Protein AF-A0A7V9JCH0-F1 (afdb_monomer_lite)

Secondary structure (DSSP, 8-state):
---HHHHHHHHHTTT---SS--S-EEEEEE-TT--EEEEEGGGTEEEEE-------

Foldseek 3Di:
DQPPVNVCCVVCVVVPPPPDDAPAFDDWDADPQRWIWTCRVVVRDIDIDHPPPDDD

Sequence (56 aa):
HLDGWRLMLLYAVPLLSGGGQFQFAHCIAVDSASNIYVADSGNDRIQKLAPVGRLE

pLDDT: mean 74.7, std 14.39, range [41.16, 92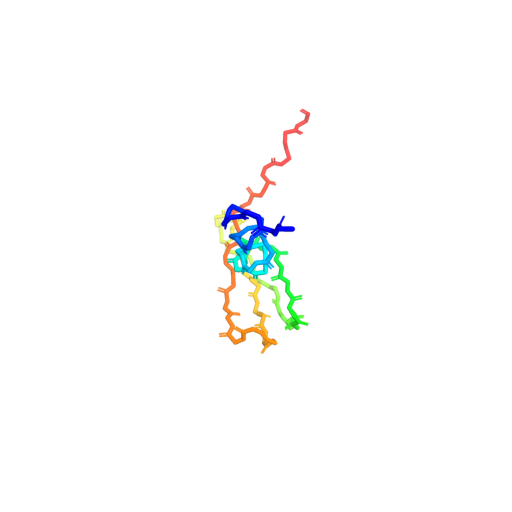.62]

Structure (mmCIF, N/CA/C/O backbone):
data_AF-A0A7V9JCH0-F1
#
_entry.id   AF-A0A7V9JCH0-F1
#
loop_
_atom_site.group_PDB
_atom_site.id
_atom_site.type_symbol
_atom_site.label_atom_id
_atom_site.label_alt_id
_atom_site.label_comp_id
_atom_site.label_asym_id
_atom_site.label_entity_id
_atom_site.label_seq_id
_atom_site.pdbx_PDB_ins_code
_atom_site.Cartn_x
_atom_site.Cartn_y
_atom_site.Cartn_z
_atom_site.occupancy
_atom_site.B_iso_or_equiv
_atom_site.auth_seq_id
_atom_site.auth_comp_id
_atom_site.auth_asym_id
_atom_site.auth_atom_id
_atom_site.pdbx_PDB_model_num
ATOM 1 N N . HIS A 1 1 ? 36.748 -0.769 5.664 1.00 58.53 1 HIS A N 1
ATOM 2 C CA . HIS A 1 1 ? 36.126 -2.094 5.824 1.00 58.53 1 HIS A CA 1
ATOM 3 C C . HIS A 1 1 ? 34.660 -1.837 6.147 1.00 58.53 1 HIS A C 1
ATOM 5 O O . HIS A 1 1 ? 34.403 -1.141 7.117 1.00 58.53 1 HIS A O 1
ATOM 11 N N . LEU A 1 2 ? 33.724 -2.207 5.267 1.00 56.31 2 LEU A N 1
ATOM 12 C CA . LEU A 1 2 ? 32.297 -2.167 5.597 1.00 56.31 2 LEU A CA 1
ATOM 13 C C . LEU A 1 2 ? 31.973 -3.529 6.191 1.00 56.31 2 LEU A C 1
ATOM 15 O O . LEU A 1 2 ? 32.104 -4.543 5.510 1.00 56.31 2 LEU A O 1
ATOM 19 N N . ASP A 1 3 ? 31.641 -3.562 7.468 1.00 75.56 3 ASP A N 1
ATOM 20 C CA . ASP A 1 3 ? 31.367 -4.818 8.155 1.00 75.56 3 ASP A CA 1
ATOM 21 C C . ASP A 1 3 ? 29.975 -5.306 7.740 1.00 75.56 3 ASP A C 1
ATOM 23 O O . ASP A 1 3 ? 29.112 -4.503 7.382 1.00 75.56 3 ASP A O 1
ATOM 27 N N . GLY A 1 4 ? 29.759 -6.623 7.724 1.00 69.25 4 GLY A N 1
ATOM 28 C CA . GLY A 1 4 ? 28.617 -7.250 7.040 1.00 69.25 4 GLY A CA 1
ATOM 29 C C . GLY A 1 4 ? 27.235 -6.693 7.411 1.00 69.25 4 GLY A C 1
ATOM 30 O O . GLY A 1 4 ? 26.334 -6.677 6.576 1.00 69.25 4 GLY A O 1
ATOM 31 N N . TRP A 1 5 ? 27.078 -6.133 8.613 1.00 68.81 5 TRP A N 1
ATOM 32 C CA . TRP A 1 5 ? 25.854 -5.451 9.049 1.0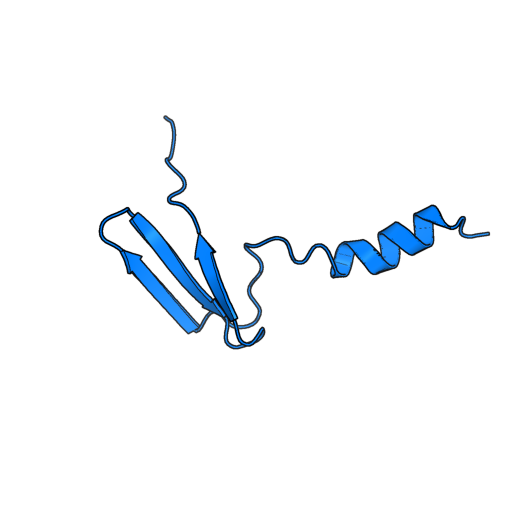0 68.81 5 TRP A CA 1
ATOM 33 C C . TRP A 1 5 ? 25.568 -4.152 8.273 1.00 68.81 5 TRP A C 1
ATOM 35 O O . TRP A 1 5 ? 24.414 -3.799 8.042 1.00 68.81 5 TRP A O 1
ATOM 45 N N . ARG A 1 6 ? 26.608 -3.445 7.825 1.00 71.06 6 ARG A N 1
ATOM 46 C CA . ARG A 1 6 ? 26.504 -2.183 7.086 1.00 71.06 6 ARG A CA 1
ATOM 47 C C . ARG A 1 6 ? 26.109 -2.400 5.625 1.00 71.06 6 ARG A C 1
ATOM 49 O O . ARG A 1 6 ? 25.419 -1.556 5.064 1.00 71.06 6 ARG A O 1
ATOM 56 N N . LEU A 1 7 ? 26.461 -3.552 5.045 1.00 69.19 7 LEU A N 1
ATOM 57 C CA . LEU A 1 7 ? 25.888 -4.021 3.775 1.00 69.19 7 LEU A CA 1
ATOM 58 C C . LEU A 1 7 ? 24.425 -4.431 3.969 1.00 69.19 7 LEU A C 1
ATOM 60 O O . LEU A 1 7 ? 23.578 -4.056 3.166 1.00 69.19 7 LEU A O 1
ATOM 64 N N . MET A 1 8 ? 24.107 -5.108 5.076 1.00 71.00 8 MET A N 1
ATOM 65 C CA . MET A 1 8 ? 22.72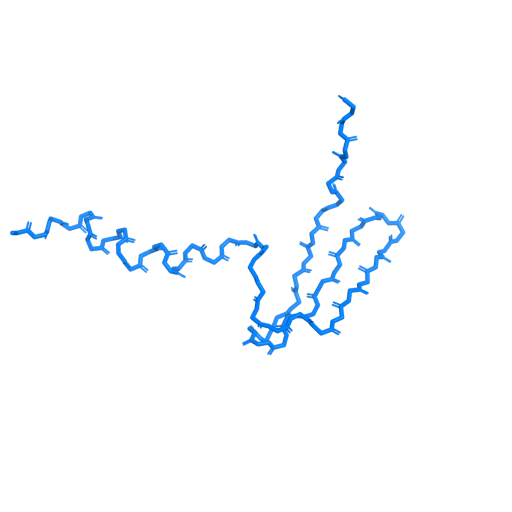7 -5.470 5.397 1.00 71.00 8 MET A CA 1
ATOM 66 C C . MET A 1 8 ? 21.827 -4.232 5.452 1.00 71.00 8 MET A C 1
ATOM 68 O O . MET A 1 8 ? 20.801 -4.220 4.797 1.00 71.00 8 MET A O 1
ATOM 72 N N . LEU A 1 9 ? 22.224 -3.153 6.132 1.00 69.75 9 LEU A N 1
ATOM 73 C CA . LEU A 1 9 ? 21.434 -1.914 6.165 1.00 69.75 9 LEU A CA 1
ATOM 74 C C . LEU A 1 9 ? 21.373 -1.200 4.805 1.00 69.75 9 LEU A C 1
ATOM 76 O O . LEU A 1 9 ? 20.317 -0.705 4.428 1.00 69.75 9 LEU A O 1
ATOM 80 N N . LEU A 1 10 ? 22.467 -1.167 4.043 1.00 65.56 10 LEU A N 1
ATOM 81 C CA . LEU A 1 10 ? 22.510 -0.460 2.760 1.00 65.56 10 LEU A CA 1
ATOM 82 C C . LEU A 1 10 ? 21.621 -1.115 1.684 1.00 65.56 10 LEU A C 1
ATOM 84 O O . LEU A 1 10 ? 21.044 -0.404 0.866 1.00 65.56 10 LEU A O 1
ATOM 88 N N . TYR A 1 11 ? 21.472 -2.445 1.715 1.00 63.56 11 TYR A N 1
ATOM 89 C CA . TYR A 1 11 ? 20.616 -3.197 0.787 1.00 63.56 11 TYR A CA 1
ATOM 90 C C . TYR A 1 11 ? 19.247 -3.569 1.370 1.00 63.56 11 TYR A C 1
ATOM 92 O O . TYR A 1 11 ? 18.300 -3.728 0.608 1.00 63.56 11 TYR A O 1
ATOM 100 N N . ALA A 1 12 ? 19.095 -3.670 2.695 1.00 54.97 12 ALA A N 1
ATOM 101 C CA . ALA A 1 12 ? 17.811 -3.988 3.322 1.00 54.97 12 ALA A CA 1
ATOM 102 C C . ALA A 1 12 ? 16.924 -2.761 3.560 1.00 54.97 12 ALA A C 1
ATOM 104 O O . ALA A 1 12 ? 15.713 -2.919 3.587 1.00 54.97 12 ALA A O 1
ATOM 105 N N . VAL A 1 13 ? 17.462 -1.542 3.699 1.00 54.34 13 VAL A N 1
ATOM 106 C CA . VAL A 1 13 ? 16.643 -0.317 3.853 1.00 54.34 13 VAL A CA 1
ATOM 107 C C . VAL A 1 13 ? 15.801 -0.000 2.603 1.00 54.34 13 VAL A C 1
ATOM 109 O O . VAL A 1 13 ? 14.632 0.337 2.758 1.00 54.34 13 VAL A O 1
ATOM 112 N N . PRO A 1 14 ? 16.294 -0.197 1.368 1.00 52.16 14 PRO A N 1
ATOM 113 C CA . PRO A 1 14 ? 15.440 -0.167 0.176 1.00 52.16 14 PRO A CA 1
ATOM 114 C C . PRO A 1 14 ? 14.444 -1.343 0.095 1.00 52.16 14 PRO A C 1
ATOM 116 O O . PRO A 1 14 ? 13.399 -1.218 -0.536 1.00 52.16 14 PRO A O 1
ATOM 119 N N . LEU A 1 15 ? 14.738 -2.478 0.747 1.00 54.16 15 LEU A N 1
ATOM 120 C CA . LEU A 1 15 ? 13.840 -3.643 0.861 1.00 54.16 15 LEU A CA 1
ATOM 121 C C . LEU A 1 15 ? 12.851 -3.533 2.035 1.00 54.16 15 LEU A C 1
ATOM 123 O O . LEU A 1 15 ? 11.874 -4.279 2.084 1.00 54.16 15 LEU A O 1
ATOM 127 N N . LEU A 1 16 ? 13.035 -2.560 2.933 1.00 54.38 16 LEU A N 1
ATOM 128 C CA . LEU A 1 16 ? 12.059 -2.084 3.917 1.00 54.38 16 LEU A CA 1
ATOM 129 C C . LEU A 1 16 ? 10.961 -1.263 3.210 1.00 54.38 16 LEU A C 1
ATOM 131 O O . LEU A 1 16 ? 10.560 -0.189 3.654 1.00 54.38 16 LEU A O 1
ATOM 135 N N . SER A 1 17 ? 10.425 -1.830 2.124 1.00 57.62 17 SER A N 1
ATOM 136 C CA . SER A 1 17 ? 9.163 -1.501 1.449 1.00 57.62 17 SER A CA 1
ATOM 137 C C . SER A 1 17 ? 7.967 -1.822 2.365 1.00 57.62 17 SER A C 1
ATOM 139 O O . SER A 1 17 ? 6.992 -2.468 1.981 1.00 57.62 17 SER A O 1
ATOM 141 N N . GLY A 1 18 ? 8.067 -1.413 3.633 1.00 59.56 18 GLY A N 1
ATOM 142 C CA . GLY A 1 18 ? 6.972 -1.399 4.587 1.00 59.56 18 GLY A CA 1
ATOM 143 C C . GLY A 1 18 ? 5.906 -0.442 4.071 1.00 59.56 18 GLY A C 1
ATOM 144 O O . GLY A 1 18 ? 6.235 0.625 3.550 1.00 59.56 18 GLY A O 1
ATOM 145 N N . GLY A 1 19 ? 4.645 -0.868 4.139 1.00 64.62 19 GLY A N 1
ATOM 146 C CA . GLY A 1 19 ? 3.508 -0.168 3.540 1.00 64.62 19 GLY A CA 1
ATOM 147 C C . GLY A 1 19 ? 3.460 1.337 3.835 1.00 64.62 19 GLY A C 1
ATOM 148 O O . GLY A 1 19 ? 3.964 1.809 4.851 1.00 64.62 19 GLY A O 1
ATOM 149 N N . GLY A 1 20 ? 2.839 2.088 2.922 1.00 66.75 20 GLY A N 1
ATOM 150 C CA . GLY A 1 20 ? 2.737 3.553 2.990 1.00 66.75 20 GLY A CA 1
ATOM 151 C C . GLY A 1 20 ? 3.662 4.313 2.031 1.00 66.75 20 GLY A C 1
ATOM 152 O O . GLY A 1 20 ? 3.579 5.535 1.958 1.00 66.75 20 GLY A O 1
ATOM 153 N N . GLN A 1 21 ? 4.502 3.615 1.261 1.00 77.81 21 GLN A N 1
ATOM 154 C CA . GLN A 1 21 ? 5.226 4.193 0.120 1.00 77.81 21 GLN A CA 1
ATOM 155 C C . GLN A 1 21 ? 4.431 3.990 -1.171 1.00 77.81 21 GLN A C 1
ATOM 157 O O . GLN A 1 21 ? 3.905 2.899 -1.398 1.00 77.81 21 GLN A O 1
ATOM 162 N N . PHE A 1 22 ? 4.376 5.005 -2.030 1.00 78.88 22 PHE A N 1
ATOM 163 C CA . PHE A 1 22 ? 3.651 4.963 -3.300 1.00 78.88 22 PHE A CA 1
ATOM 164 C C . PHE A 1 22 ? 4.546 5.462 -4.431 1.00 78.88 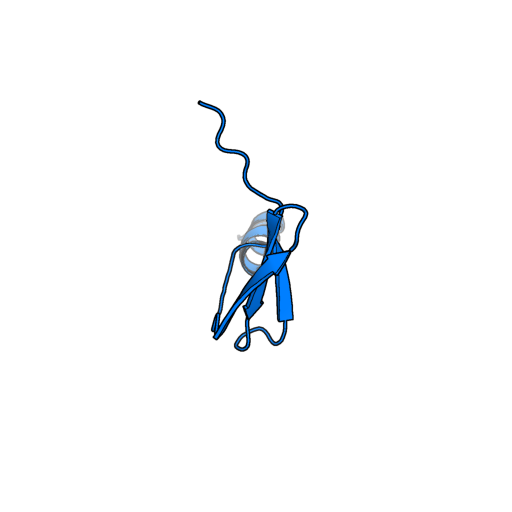22 PHE A C 1
ATOM 166 O O . PHE A 1 22 ? 5.190 6.497 -4.275 1.00 78.88 22 PHE A O 1
ATOM 173 N N . GLN A 1 23 ? 4.580 4.744 -5.554 1.00 80.81 23 GLN A N 1
ATOM 174 C CA . GLN A 1 23 ? 5.307 5.174 -6.749 1.00 80.81 23 GLN A CA 1
ATOM 175 C C . GLN A 1 23 ? 4.376 5.938 -7.699 1.00 80.81 23 GLN A C 1
ATOM 177 O O . GLN A 1 23 ? 4.733 7.027 -8.132 1.00 80.81 23 GLN A O 1
ATOM 182 N N . PHE A 1 24 ? 3.162 5.429 -7.955 1.00 83.06 24 PHE A N 1
ATOM 183 C CA . PHE A 1 24 ? 2.109 6.153 -8.686 1.00 83.06 24 PHE A CA 1
ATOM 184 C C . PHE A 1 24 ? 0.724 5.769 -8.148 1.00 83.06 24 PHE A C 1
ATOM 186 O O . PHE A 1 24 ? 0.039 4.899 -8.697 1.00 83.06 24 PHE A O 1
ATOM 193 N N . ALA A 1 25 ? 0.312 6.417 -7.055 1.00 83.75 25 ALA A N 1
ATOM 194 C CA . ALA A 1 25 ? -1.022 6.251 -6.484 1.00 83.75 25 ALA A CA 1
ATOM 195 C C . ALA A 1 25 ? -2.082 6.859 -7.417 1.00 83.75 25 ALA A C 1
ATOM 197 O O . ALA A 1 25 ? -2.175 8.077 -7.552 1.00 83.75 25 ALA A O 1
ATOM 198 N N . HIS A 1 26 ? -2.873 6.004 -8.063 1.00 86.00 26 HIS A N 1
ATOM 199 C CA . HIS A 1 26 ? -3.811 6.413 -9.110 1.00 86.00 26 HIS A CA 1
ATOM 200 C C . HIS A 1 26 ? -5.258 6.527 -8.610 1.00 86.00 26 HIS A C 1
ATOM 202 O O . HIS A 1 26 ? -6.072 7.227 -9.213 1.00 86.00 26 HIS A O 1
ATOM 208 N N . CYS A 1 27 ? -5.593 5.814 -7.532 1.00 86.56 27 CYS A N 1
ATOM 209 C CA . CYS A 1 27 ? -6.942 5.768 -6.976 1.00 86.56 27 CYS A CA 1
ATOM 210 C C . CYS A 1 27 ? -6.919 5.448 -5.476 1.00 86.56 27 CYS A C 1
ATOM 212 O O . CYS A 1 27 ? -6.041 4.716 -5.007 1.00 86.56 27 CYS A O 1
ATOM 214 N N . ILE A 1 28 ? -7.915 5.974 -4.758 1.00 90.25 28 ILE A N 1
ATOM 215 C CA . ILE A 1 28 ? -8.204 5.701 -3.350 1.00 90.25 28 ILE A CA 1
ATOM 216 C C . ILE A 1 28 ? -9.672 5.274 -3.198 1.00 90.25 28 ILE A C 1
ATOM 218 O O . ILE A 1 28 ? -10.562 5.891 -3.782 1.00 90.25 28 ILE A O 1
ATOM 222 N N . ALA A 1 29 ? -9.930 4.234 -2.407 1.00 92.62 29 ALA A N 1
ATOM 223 C CA . ALA A 1 29 ? -11.276 3.785 -2.049 1.00 92.62 29 ALA A CA 1
ATOM 224 C C . ALA A 1 29 ? -11.365 3.483 -0.549 1.00 92.62 29 ALA A C 1
ATOM 226 O O . ALA A 1 29 ? -10.365 3.126 0.073 1.00 92.62 29 ALA A O 1
ATOM 227 N N . VAL A 1 30 ? -12.562 3.615 0.023 1.00 92.12 30 VAL A N 1
ATOM 228 C CA . VAL A 1 30 ? -12.827 3.355 1.444 1.00 92.12 30 VAL A CA 1
ATOM 229 C C . VAL A 1 30 ? -13.966 2.344 1.557 1.00 92.12 30 VAL A C 1
ATOM 231 O O . VAL A 1 30 ? -14.987 2.507 0.890 1.00 92.12 30 VAL A O 1
ATOM 234 N N . ASP A 1 31 ? -13.792 1.294 2.364 1.00 90.50 31 ASP A N 1
ATOM 235 C CA . ASP A 1 31 ? -14.865 0.332 2.652 1.00 90.50 31 ASP A CA 1
ATOM 236 C C . ASP A 1 31 ? -15.722 0.750 3.862 1.00 90.50 31 ASP A C 1
ATOM 238 O O . ASP A 1 31 ? -15.418 1.705 4.574 1.00 90.50 31 ASP A O 1
ATOM 242 N N . SER A 1 32 ? -16.815 0.027 4.120 1.00 91.19 32 SER A N 1
ATOM 243 C CA . SER A 1 32 ? -17.717 0.306 5.250 1.00 91.19 32 SER A CA 1
ATOM 244 C C . SER A 1 32 ? -17.075 0.108 6.629 1.00 91.19 32 SER A C 1
ATOM 246 O O . SER A 1 32 ? -17.654 0.511 7.632 1.00 91.19 32 SER A O 1
ATOM 248 N N . ALA A 1 33 ? -15.902 -0.529 6.689 1.00 88.69 33 ALA A N 1
ATOM 249 C CA . ALA A 1 33 ? -15.094 -0.687 7.893 1.00 88.69 33 ALA A CA 1
ATOM 250 C C . ALA A 1 33 ? -13.965 0.362 7.970 1.00 88.69 33 ALA A C 1
ATOM 252 O O . ALA A 1 33 ? -13.038 0.213 8.767 1.00 88.69 33 ALA A O 1
ATOM 253 N N . SER A 1 34 ? -14.038 1.417 7.150 1.00 88.50 34 SER A N 1
ATOM 254 C CA . SER A 1 34 ? -13.078 2.522 7.075 1.00 88.50 34 SER A CA 1
ATOM 255 C C . SER A 1 34 ? -11.659 2.110 6.674 1.00 88.50 34 SER A C 1
ATOM 257 O O . SER A 1 34 ? -10.715 2.871 6.883 1.00 88.50 34 SER A O 1
ATOM 259 N N . ASN A 1 35 ? -11.471 0.935 6.068 1.00 89.19 35 ASN A N 1
ATOM 260 C CA . ASN A 1 35 ? -10.176 0.611 5.481 1.00 89.19 35 ASN A CA 1
ATOM 261 C C . ASN A 1 35 ? -9.977 1.409 4.201 1.00 89.19 35 ASN A C 1
ATOM 263 O O . ASN A 1 35 ? -10.889 1.515 3.380 1.00 89.19 35 ASN A O 1
ATOM 267 N N . ILE A 1 36 ? -8.762 1.911 4.014 1.00 88.12 36 ILE A N 1
ATOM 268 C CA . ILE A 1 36 ? -8.373 2.678 2.837 1.00 88.12 36 ILE A CA 1
ATOM 269 C C . ILE A 1 36 ? -7.607 1.753 1.896 1.00 88.12 36 ILE A C 1
ATOM 271 O O . ILE A 1 36 ? -6.654 1.095 2.302 1.00 88.12 36 ILE A O 1
ATOM 275 N N . TYR A 1 37 ? -7.991 1.721 0.628 1.00 89.75 37 TYR A N 1
ATOM 276 C CA . TYR A 1 37 ? -7.307 0.972 -0.419 1.00 89.75 37 TYR A CA 1
ATOM 277 C C . TYR A 1 37 ? -6.699 1.959 -1.400 1.00 89.75 37 TYR A C 1
ATOM 279 O O . TYR A 1 37 ? -7.402 2.831 -1.907 1.00 89.75 37 TYR A O 1
ATOM 287 N N . VAL A 1 38 ? -5.405 1.824 -1.672 1.00 89.19 38 VAL A N 1
ATOM 288 C CA . VAL A 1 38 ? -4.681 2.675 -2.619 1.00 89.19 38 VAL A CA 1
ATOM 289 C C . VAL A 1 38 ? -4.146 1.810 -3.749 1.00 89.19 38 VAL A C 1
ATOM 291 O O . VAL A 1 38 ? -3.402 0.857 -3.505 1.00 89.19 38 VAL A O 1
ATOM 294 N N . ALA A 1 39 ? -4.515 2.149 -4.983 1.00 90.94 39 ALA A N 1
ATOM 295 C CA . ALA A 1 39 ? -3.953 1.533 -6.176 1.00 90.94 39 ALA A CA 1
ATOM 296 C C . ALA A 1 39 ? -2.641 2.227 -6.550 1.00 90.94 39 ALA A C 1
ATOM 298 O O . ALA A 1 39 ? -2.647 3.374 -6.994 1.00 90.94 39 ALA A O 1
ATOM 299 N N . ASP A 1 40 ? -1.525 1.535 -6.357 1.00 87.06 40 ASP A N 1
ATOM 300 C CA . ASP A 1 40 ? -0.169 2.022 -6.586 1.00 87.06 40 ASP A CA 1
ATOM 301 C C . ASP A 1 40 ? 0.387 1.416 -7.874 1.00 87.06 40 ASP A C 1
ATOM 303 O O . ASP A 1 40 ? 1.105 0.416 -7.865 1.00 87.06 40 ASP A O 1
ATOM 307 N N . SER A 1 41 ? 0.001 2.026 -8.992 1.00 85.12 41 SER A N 1
ATOM 308 C CA . SER A 1 41 ? 0.312 1.548 -10.344 1.00 85.12 41 SER A CA 1
ATOM 309 C C . SER A 1 41 ? 1.806 1.542 -10.666 1.00 85.12 41 SER A C 1
ATOM 311 O O . SER A 1 41 ? 2.241 0.760 -11.494 1.00 85.12 41 SER A O 1
ATOM 313 N N . GLY A 1 42 ? 2.613 2.364 -9.994 1.00 85.50 42 GLY A N 1
ATOM 314 C CA . GLY A 1 42 ? 4.062 2.354 -10.198 1.00 85.50 42 GLY A CA 1
ATOM 315 C C . GLY A 1 42 ? 4.756 1.154 -9.564 1.00 85.50 42 GLY A C 1
ATOM 316 O O . GLY A 1 42 ? 5.811 0.750 -10.033 1.00 85.50 42 GLY A O 1
ATOM 317 N N . ASN A 1 43 ? 4.142 0.576 -8.533 1.00 84.69 43 ASN A N 1
ATOM 318 C CA . ASN A 1 43 ? 4.619 -0.628 -7.861 1.00 84.69 43 ASN A CA 1
ATOM 319 C C . ASN A 1 43 ? 3.762 -1.859 -8.202 1.00 84.69 43 ASN A C 1
ATOM 321 O O . ASN A 1 43 ? 3.855 -2.863 -7.496 1.00 84.69 43 ASN A O 1
ATOM 325 N N . ASP A 1 44 ? 2.882 -1.756 -9.207 1.00 87.75 44 ASP A N 1
ATOM 326 C CA . ASP A 1 44 ? 1.953 -2.810 -9.632 1.00 87.75 44 ASP A CA 1
ATOM 327 C C . ASP A 1 44 ? 1.208 -3.489 -8.461 1.00 87.75 44 ASP A C 1
ATOM 329 O O . ASP A 1 44 ? 1.032 -4.709 -8.423 1.00 87.75 44 ASP A O 1
ATOM 333 N N . ARG A 1 45 ? 0.774 -2.704 -7.460 1.00 84.25 45 ARG A N 1
ATOM 334 C CA . ARG A 1 45 ? 0.152 -3.232 -6.231 1.00 84.25 45 A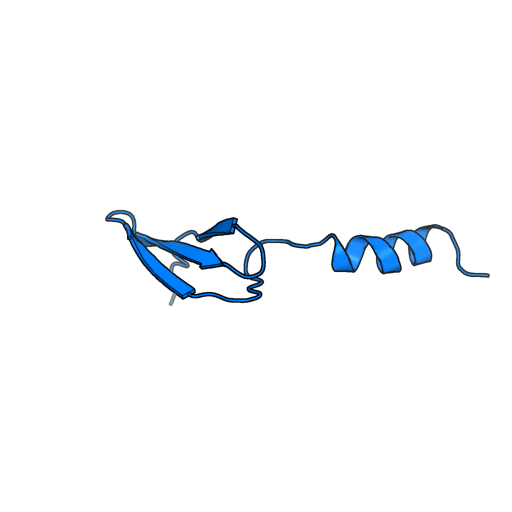RG A CA 1
ATOM 335 C C . ARG A 1 45 ? -1.069 -2.444 -5.773 1.00 84.25 45 ARG A C 1
ATOM 337 O O . ARG A 1 45 ? -1.193 -1.249 -6.021 1.00 84.25 45 ARG A O 1
ATOM 344 N N . ILE A 1 46 ? -1.934 -3.104 -5.001 1.00 85.44 46 ILE A N 1
ATOM 345 C CA . ILE A 1 46 ? -2.947 -2.447 -4.164 1.00 85.44 46 ILE A CA 1
ATOM 346 C C . ILE A 1 46 ? -2.495 -2.537 -2.706 1.00 85.44 46 ILE A C 1
ATOM 348 O O . ILE A 1 46 ? -2.220 -3.628 -2.209 1.00 85.44 46 ILE A O 1
ATOM 352 N N . GLN A 1 47 ? -2.434 -1.406 -2.008 1.00 86.44 47 GLN A N 1
ATOM 353 C CA . GLN A 1 47 ? -2.142 -1.364 -0.574 1.00 86.44 47 GLN A CA 1
ATOM 354 C C . GLN A 1 47 ? -3.423 -1.120 0.221 1.00 86.44 47 GLN A C 1
ATOM 356 O O . GLN A 1 47 ? -4.152 -0.172 -0.061 1.00 86.44 47 GLN A O 1
ATOM 361 N N . LYS A 1 48 ? -3.677 -1.955 1.235 1.00 85.38 48 LYS A N 1
ATOM 362 C CA . LYS A 1 48 ? -4.734 -1.749 2.232 1.00 85.38 48 LYS A CA 1
ATOM 363 C C . LYS A 1 48 ? -4.127 -1.105 3.475 1.00 85.38 48 LYS A C 1
ATOM 365 O O . LYS A 1 48 ? -3.219 -1.668 4.081 1.00 85.38 48 LYS A O 1
ATOM 370 N N . LEU A 1 49 ? -4.652 0.044 3.866 1.00 83.25 49 LEU A N 1
ATOM 371 C CA . LEU A 1 49 ? -4.313 0.743 5.093 1.00 83.25 49 LEU A CA 1
ATOM 372 C C . LEU A 1 49 ? -5.473 0.582 6.072 1.00 83.25 49 LEU A C 1
ATOM 374 O O . LEU A 1 49 ? -6.639 0.783 5.719 1.00 83.25 49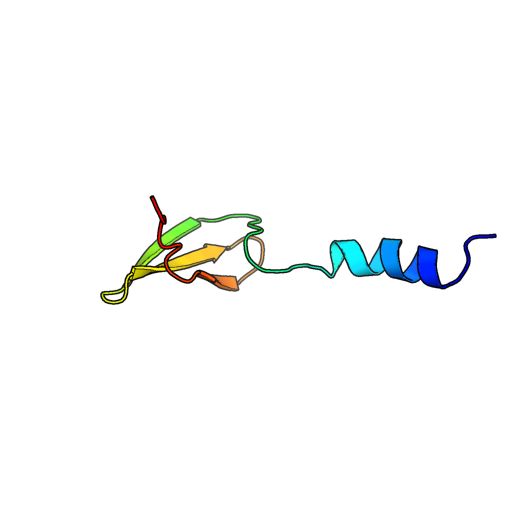 LEU A O 1
ATOM 378 N N . ALA A 1 50 ? -5.143 0.207 7.305 1.00 79.12 50 ALA A N 1
ATOM 379 C CA . ALA A 1 50 ? -6.109 0.253 8.388 1.00 79.12 50 ALA A CA 1
ATOM 380 C C . ALA A 1 50 ? -6.566 1.709 8.590 1.00 79.12 50 ALA A C 1
ATOM 382 O O . ALA A 1 50 ? -5.757 2.624 8.390 1.00 79.12 50 ALA A O 1
ATOM 383 N N . PRO A 1 51 ? -7.824 1.945 8.997 1.00 77.81 51 PRO A N 1
ATOM 384 C CA . PRO A 1 51 ? -8.227 3.264 9.454 1.00 77.81 51 PRO A CA 1
ATOM 385 C C . PRO A 1 51 ? -7.269 3.695 10.562 1.00 77.81 51 PRO A C 1
ATOM 387 O O . PRO A 1 51 ? -7.221 3.079 11.628 1.00 77.81 51 PRO A O 1
ATOM 390 N N . VAL A 1 52 ? -6.483 4.745 10.317 1.00 68.00 52 VAL A N 1
ATOM 391 C CA . VAL A 1 52 ? -5.783 5.424 11.404 1.00 68.00 52 VAL A CA 1
ATOM 392 C C . VAL A 1 52 ? -6.872 6.123 12.200 1.00 68.00 52 VAL A C 1
ATOM 394 O O . VAL A 1 52 ? -7.351 7.192 11.825 1.00 68.00 52 VAL A O 1
ATOM 397 N N . GLY A 1 53 ? -7.314 5.476 13.276 1.00 55.47 53 GLY A N 1
ATOM 398 C CA . GLY A 1 53 ? -8.087 6.142 14.306 1.00 55.47 53 GLY A CA 1
ATOM 399 C C . GLY A 1 53 ? -7.242 7.294 14.833 1.00 55.47 53 GLY A C 1
ATOM 400 O O . GLY A 1 53 ? -6.206 7.071 15.457 1.00 55.47 53 GLY A O 1
ATOM 401 N N . ARG A 1 54 ? -7.651 8.529 14.539 1.00 50.03 54 ARG A N 1
ATOM 402 C CA . ARG A 1 54 ? -7.174 9.693 15.279 1.00 50.03 54 ARG A CA 1
ATOM 403 C C . ARG A 1 54 ? -7.670 9.507 16.712 1.00 50.03 54 ARG A C 1
ATOM 405 O O . ARG A 1 54 ? -8.870 9.590 16.951 1.00 50.03 54 ARG A O 1
ATOM 412 N N . LEU A 1 55 ? -6.761 9.194 17.627 1.00 41.16 55 LEU A N 1
ATOM 413 C CA . LEU A 1 55 ? -6.987 9.470 19.039 1.00 41.16 55 LEU A CA 1
ATOM 414 C C . LEU A 1 55 ? -6.857 10.984 19.221 1.00 41.16 55 LEU A C 1
ATOM 416 O O . LEU A 1 55 ? -5.942 11.590 18.656 1.00 41.16 55 LEU A O 1
ATOM 420 N N . GLU A 1 56 ? -7.834 11.566 19.915 1.00 41.38 56 GLU A N 1
ATOM 421 C CA . GLU A 1 56 ? -7.727 12.913 20.484 1.00 41.38 56 GLU A CA 1
ATOM 422 C C . GLU A 1 56 ? -6.513 13.044 21.411 1.00 41.38 56 GLU A C 1
ATOM 424 O O . GLU A 1 56 ? -6.135 12.026 22.042 1.00 41.38 56 GLU A O 1
#

Radius of gyration: 16.1 Å; chains: 1; bounding box: 54×20×31 Å